Protein AF-A0A7W6E7N7-F1 (afdb_monomer_lite)

Structure (mmCIF, N/CA/C/O backbone):
data_AF-A0A7W6E7N7-F1
#
_entry.id   AF-A0A7W6E7N7-F1
#
loop_
_atom_site.group_PDB
_atom_site.id
_atom_site.type_symbol
_atom_site.label_atom_id
_atom_site.label_alt_id
_atom_site.label_comp_id
_atom_site.label_asym_id
_atom_site.label_entity_id
_atom_site.label_seq_id
_atom_site.pdbx_PDB_ins_code
_atom_site.Cartn_x
_atom_site.Cartn_y
_atom_site.Cartn_z
_atom_site.occupancy
_atom_site.B_iso_or_equiv
_atom_site.auth_seq_id
_atom_site.auth_comp_id
_atom_site.auth_asym_id
_atom_site.auth_atom_id
_atom_site.pdbx_PDB_model_num
ATOM 1 N N . MET A 1 1 ? -10.914 -37.280 -0.931 1.00 36.81 1 MET A N 1
ATOM 2 C CA . MET A 1 1 ? -9.567 -36.724 -0.670 1.00 36.81 1 MET A CA 1
ATOM 3 C C . MET A 1 1 ? -8.897 -36.398 -1.998 1.00 36.81 1 MET A C 1
ATOM 5 O O . MET A 1 1 ? -8.522 -37.315 -2.714 1.00 36.81 1 MET A O 1
ATOM 9 N N . ARG A 1 2 ? -8.810 -35.117 -2.382 1.00 35.00 2 ARG A N 1
ATOM 10 C CA . ARG A 1 2 ? -8.010 -34.692 -3.543 1.00 35.00 2 ARG A CA 1
ATOM 11 C C . ARG A 1 2 ? -6.615 -34.333 -3.039 1.00 35.00 2 ARG A C 1
ATOM 13 O O . ARG A 1 2 ? -6.479 -33.435 -2.217 1.00 35.00 2 ARG A O 1
ATOM 20 N N . HIS A 1 3 ? -5.604 -35.049 -3.520 1.00 36.25 3 HIS A N 1
ATOM 21 C CA . HIS A 1 3 ? -4.201 -34.694 -3.338 1.00 36.25 3 HIS A CA 1
ATOM 22 C C . HIS A 1 3 ? -3.963 -33.282 -3.898 1.00 36.25 3 HIS A C 1
ATOM 24 O O . HIS A 1 3 ? -3.997 -33.086 -5.114 1.00 36.25 3 HIS A O 1
ATOM 30 N N . ARG A 1 4 ? -3.713 -32.296 -3.025 1.00 43.72 4 ARG A N 1
ATOM 31 C CA . ARG A 1 4 ? -3.036 -31.055 -3.424 1.00 43.72 4 ARG A CA 1
ATOM 32 C C . ARG A 1 4 ? -1.622 -31.462 -3.833 1.00 43.72 4 ARG A C 1
ATOM 34 O O . ARG A 1 4 ? -0.825 -31.863 -2.990 1.00 43.72 4 ARG A O 1
ATOM 41 N N . ARG A 1 5 ? -1.338 -31.435 -5.136 1.00 41.53 5 ARG A N 1
ATOM 42 C CA . ARG A 1 5 ? 0.036 -31.529 -5.638 1.00 41.53 5 ARG A CA 1
ATOM 43 C C . ARG A 1 5 ? 0.797 -30.328 -5.077 1.00 41.53 5 ARG A C 1
ATOM 45 O O . ARG A 1 5 ? 0.304 -29.206 -5.169 1.00 41.53 5 ARG A O 1
ATOM 52 N N . SER A 1 6 ? 1.957 -30.570 -4.478 1.00 46.53 6 SER A N 1
ATOM 53 C CA . SER A 1 6 ? 2.909 -29.521 -4.125 1.00 46.53 6 SER A CA 1
ATOM 54 C C . SER A 1 6 ? 3.259 -28.746 -5.396 1.00 46.53 6 SER A C 1
ATOM 56 O O . SER A 1 6 ? 3.859 -29.305 -6.316 1.00 46.53 6 SER A O 1
ATOM 58 N N . SER A 1 7 ? 2.824 -27.488 -5.476 1.00 53.78 7 SER A N 1
ATOM 59 C CA . SER A 1 7 ? 3.279 -26.562 -6.514 1.00 53.78 7 SER A CA 1
ATOM 60 C C . SER A 1 7 ? 4.803 -26.449 -6.419 1.00 53.78 7 SER A C 1
ATOM 62 O O . SER A 1 7 ? 5.306 -26.367 -5.295 1.00 53.78 7 SER A O 1
ATOM 64 N N . PRO A 1 8 ? 5.550 -26.423 -7.539 1.00 52.19 8 PRO A N 1
ATOM 65 C CA . PRO A 1 8 ? 6.949 -26.018 -7.489 1.00 52.19 8 PRO A CA 1
ATOM 66 C C . PRO A 1 8 ? 7.037 -24.650 -6.801 1.00 52.19 8 PRO A C 1
ATOM 68 O O . PRO A 1 8 ? 6.138 -23.818 -6.974 1.00 52.19 8 PRO A O 1
ATOM 71 N N . LEU A 1 9 ? 8.081 -24.453 -5.987 1.00 55.06 9 LEU A N 1
ATOM 72 C CA . LEU A 1 9 ? 8.397 -23.157 -5.386 1.00 55.06 9 LEU A CA 1
ATOM 73 C C . LEU A 1 9 ? 8.378 -22.119 -6.512 1.00 55.06 9 LEU A C 1
ATOM 75 O O . LEU A 1 9 ? 9.152 -22.226 -7.466 1.00 55.06 9 LEU A O 1
ATOM 79 N N . ARG A 1 10 ? 7.428 -21.179 -6.457 1.00 63.62 10 ARG A N 1
ATOM 80 C CA . ARG A 1 10 ? 7.331 -20.116 -7.457 1.00 63.62 10 ARG A CA 1
ATOM 81 C C . ARG A 1 10 ? 8.613 -19.300 -7.364 1.00 63.62 10 ARG A C 1
ATOM 83 O O . ARG A 1 10 ? 8.919 -18.759 -6.306 1.00 63.62 10 ARG A O 1
ATOM 90 N N . ARG A 1 11 ? 9.371 -19.240 -8.459 1.00 69.94 11 ARG A N 1
ATOM 91 C CA . ARG A 1 11 ? 10.471 -18.285 -8.583 1.00 69.94 11 ARG A CA 1
ATOM 92 C C . ARG A 1 11 ? 9.853 -16.888 -8.542 1.00 69.94 11 ARG A C 1
ATOM 94 O O . ARG A 1 11 ? 8.891 -16.648 -9.271 1.00 69.94 11 ARG A O 1
ATOM 101 N N . LEU A 1 12 ? 10.362 -16.018 -7.673 1.00 83.50 12 LEU A N 1
ATOM 102 C CA . LEU A 1 12 ? 9.943 -14.618 -7.648 1.00 83.50 12 LEU A CA 1
ATOM 103 C C . LEU A 1 12 ? 10.254 -13.989 -9.010 1.00 83.50 12 LEU A C 1
ATOM 105 O O . LEU A 1 12 ? 11.259 -14.333 -9.637 1.00 83.50 12 LEU A O 1
ATOM 109 N N . ALA A 1 13 ? 9.363 -13.118 -9.483 1.00 82.50 13 ALA A N 1
ATOM 110 C CA . ALA A 1 13 ? 9.552 -12.433 -10.759 1.00 82.50 13 ALA A CA 1
ATOM 111 C C . ALA A 1 13 ? 10.747 -11.464 -10.709 1.00 82.50 13 ALA A C 1
ATOM 113 O O . ALA A 1 13 ? 11.404 -11.258 -11.726 1.00 82.50 13 ALA A O 1
ATOM 114 N N . ILE A 1 14 ? 11.017 -10.911 -9.524 1.00 85.50 14 ILE A N 1
ATOM 115 C CA . ILE A 1 14 ? 12.081 -9.952 -9.221 1.00 85.50 14 ILE A CA 1
ATOM 116 C C . ILE A 1 14 ? 12.656 -10.221 -7.822 1.00 85.50 14 ILE A C 1
ATOM 118 O O . ILE A 1 14 ? 12.049 -10.951 -7.032 1.00 85.50 14 ILE A O 1
ATOM 122 N N . ASP A 1 15 ? 13.803 -9.617 -7.517 1.00 90.00 15 ASP A N 1
ATOM 123 C CA . ASP A 1 15 ? 14.368 -9.607 -6.167 1.00 90.00 15 ASP A CA 1
ATOM 124 C C . ASP A 1 15 ? 13.534 -8.721 -5.227 1.00 90.00 15 ASP A C 1
ATOM 126 O O . ASP A 1 15 ? 12.932 -7.730 -5.641 1.00 90.00 15 ASP A O 1
ATOM 130 N N . ILE A 1 16 ? 13.468 -9.107 -3.950 1.00 90.50 16 ILE A N 1
ATOM 131 C CA . ILE A 1 16 ? 12.695 -8.407 -2.919 1.00 90.50 16 ILE A CA 1
ATOM 132 C C . ILE A 1 16 ? 13.592 -8.168 -1.713 1.00 90.50 16 ILE A C 1
ATOM 134 O O . ILE A 1 16 ? 14.170 -9.106 -1.159 1.00 90.50 16 ILE A O 1
ATOM 138 N N . HIS A 1 17 ? 13.649 -6.913 -1.278 1.00 91.12 17 HIS A N 1
ATOM 139 C CA . HIS A 1 17 ? 14.394 -6.485 -0.105 1.00 91.12 17 HIS A CA 1
ATOM 140 C C . HIS A 1 17 ? 13.423 -6.049 0.992 1.00 91.12 17 HIS A C 1
ATOM 142 O O . HIS A 1 17 ? 12.527 -5.244 0.752 1.00 91.12 17 HIS A O 1
ATOM 148 N N . TRP A 1 18 ? 13.612 -6.577 2.202 1.00 90.12 18 TRP A N 1
ATOM 149 C CA . TRP A 1 18 ? 12.883 -6.135 3.389 1.00 90.12 18 TRP A CA 1
ATOM 150 C C . TRP A 1 18 ? 13.727 -5.112 4.135 1.00 90.12 18 TRP A C 1
ATOM 152 O O . TRP A 1 18 ? 14.853 -5.410 4.536 1.00 90.12 18 TRP A O 1
ATOM 162 N N . LEU A 1 19 ? 13.181 -3.914 4.304 1.00 89.38 19 LEU A N 1
ATOM 163 C CA . LEU A 1 19 ? 13.820 -2.819 5.017 1.00 89.38 19 LEU A CA 1
ATOM 164 C C . LEU A 1 19 ? 13.009 -2.553 6.285 1.00 89.38 19 LEU A C 1
ATOM 166 O O . LEU A 1 19 ? 11.797 -2.373 6.218 1.00 89.38 19 LEU A O 1
ATOM 170 N N . PHE A 1 20 ? 13.687 -2.526 7.429 1.00 90.06 20 PHE A N 1
ATOM 171 C CA . PHE A 1 20 ? 13.095 -2.163 8.714 1.00 90.06 20 PHE A CA 1
ATOM 172 C C . PHE A 1 20 ? 13.788 -0.898 9.206 1.00 90.06 20 PHE A C 1
ATOM 174 O O . PHE A 1 20 ? 14.983 -0.914 9.509 1.00 90.06 20 PHE A O 1
ATOM 181 N N . THR A 1 21 ? 13.051 0.204 9.237 1.00 86.12 21 THR A N 1
ATOM 182 C CA . THR A 1 21 ? 13.526 1.483 9.764 1.00 86.12 21 THR A CA 1
ATOM 183 C C . THR A 1 21 ? 13.314 1.517 11.276 1.00 86.12 21 THR A C 1
ATOM 185 O O . THR A 1 21 ? 12.426 0.857 11.807 1.00 86.12 21 THR A O 1
ATOM 188 N N . ILE A 1 22 ? 14.163 2.256 11.991 1.00 88.31 22 ILE A N 1
ATOM 189 C CA . ILE A 1 22 ? 14.115 2.342 13.465 1.00 88.31 22 ILE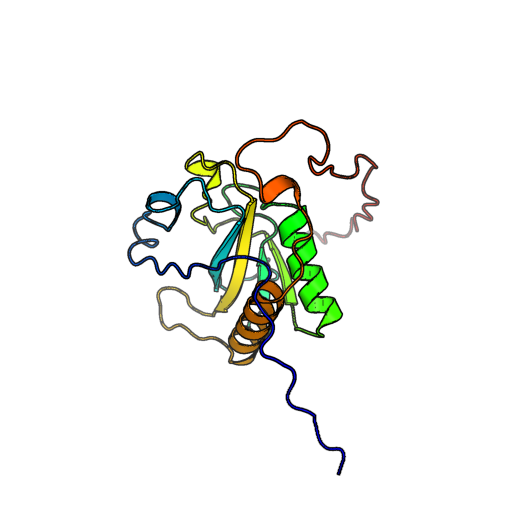 A CA 1
ATOM 190 C C . ILE A 1 22 ? 13.963 3.778 13.978 1.00 88.31 22 ILE A C 1
ATOM 192 O O . ILE A 1 22 ? 14.025 4.010 15.181 1.00 88.31 22 ILE A O 1
ATOM 196 N N . ALA A 1 23 ? 13.845 4.746 13.070 1.00 86.75 23 ALA A N 1
ATOM 197 C CA . ALA A 1 23 ? 13.921 6.171 13.376 1.00 86.75 23 ALA A CA 1
ATOM 198 C C . ALA A 1 23 ? 12.893 7.004 12.587 1.00 86.75 23 ALA A C 1
ATOM 200 O O . ALA A 1 23 ? 13.045 8.221 12.484 1.00 86.75 23 ALA A O 1
ATOM 201 N N . GLU A 1 24 ? 11.855 6.363 12.038 1.00 86.00 24 GLU A N 1
ATOM 202 C CA . GLU A 1 24 ? 10.795 7.043 11.278 1.00 86.00 24 GLU A CA 1
ATOM 203 C C . GLU A 1 24 ? 10.130 8.126 12.147 1.00 86.00 24 GLU A C 1
ATOM 205 O O . GLU A 1 24 ? 10.093 9.282 11.741 1.00 86.00 24 GLU A O 1
ATOM 210 N N . GLU A 1 25 ? 9.841 7.791 13.410 1.00 84.69 25 GLU A N 1
ATOM 211 C CA . GLU A 1 25 ? 9.260 8.665 14.446 1.00 84.69 25 GLU A CA 1
ATOM 212 C C . GLU A 1 25 ? 10.054 9.952 14.739 1.00 84.69 25 GLU A C 1
ATOM 214 O O . GLU A 1 25 ? 9.562 10.887 15.373 1.00 84.69 25 GLU A O 1
ATOM 219 N N . VAL A 1 26 ? 11.320 10.012 14.316 1.00 83.94 26 VAL A N 1
ATOM 220 C CA . VAL A 1 26 ? 12.182 11.201 14.437 1.00 83.94 26 VAL A CA 1
ATOM 221 C C . VAL A 1 26 ? 12.549 11.796 13.074 1.00 83.94 26 VAL A C 1
ATOM 223 O O . VAL A 1 26 ? 13.486 12.589 12.969 1.00 83.94 26 VAL A O 1
ATOM 226 N N . GLY A 1 27 ? 11.801 11.433 12.032 1.00 76.44 27 GLY A N 1
ATOM 227 C CA . GLY A 1 27 ? 11.918 11.943 10.670 1.00 76.44 27 GLY A CA 1
ATOM 228 C C . GLY A 1 27 ? 12.954 11.229 9.802 1.00 76.44 27 GLY A C 1
ATOM 229 O O . GLY A 1 27 ? 13.396 11.807 8.810 1.00 76.44 27 GLY A O 1
ATOM 230 N N . VAL A 1 28 ? 13.384 10.012 10.162 1.00 78.44 28 VAL A N 1
ATOM 231 C CA . VAL A 1 28 ? 14.377 9.238 9.397 1.00 78.44 28 VAL A CA 1
ATOM 232 C C . VAL A 1 28 ? 13.801 7.890 8.968 1.00 78.44 28 VAL A C 1
ATOM 234 O O . VAL A 1 28 ? 13.800 6.922 9.731 1.00 78.44 28 VAL A O 1
ATOM 237 N N . GLY A 1 29 ? 13.354 7.804 7.717 1.00 78.88 29 GLY A N 1
ATOM 238 C CA . GLY A 1 29 ? 12.813 6.574 7.147 1.00 78.88 29 GLY A CA 1
ATOM 239 C C . GLY A 1 29 ? 13.735 5.877 6.139 1.00 78.88 29 GLY A C 1
ATOM 240 O O . GLY A 1 29 ? 14.966 6.034 6.125 1.00 78.88 29 GLY A O 1
ATOM 241 N N . ALA A 1 30 ? 13.110 5.038 5.311 1.00 77.56 30 ALA A N 1
ATOM 242 C CA . ALA A 1 30 ? 13.774 4.137 4.377 1.00 77.56 30 ALA A CA 1
ATOM 243 C C . ALA A 1 30 ? 14.432 4.877 3.209 1.00 77.56 30 ALA A C 1
ATOM 245 O O . ALA A 1 30 ? 15.375 4.349 2.621 1.00 77.56 30 ALA A O 1
ATOM 246 N N . ALA A 1 31 ? 14.000 6.102 2.899 1.00 73.19 31 ALA A N 1
ATOM 247 C CA . ALA A 1 31 ? 14.490 6.846 1.749 1.00 73.19 31 ALA A CA 1
ATOM 248 C C . ALA A 1 31 ? 16.002 7.126 1.799 1.00 73.19 31 ALA A C 1
ATOM 250 O O . ALA A 1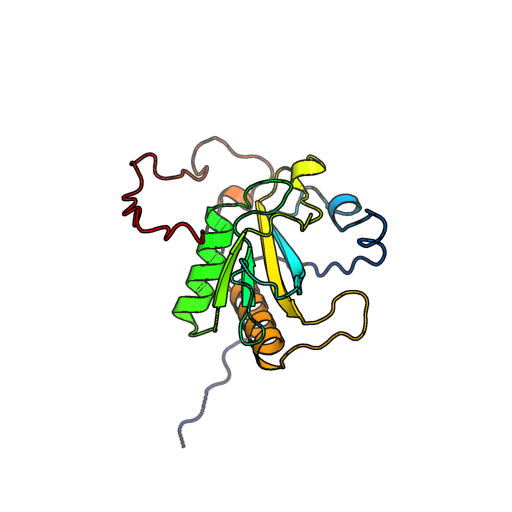 31 ? 16.655 7.271 0.765 1.00 73.19 31 ALA A O 1
ATOM 251 N N . SER A 1 32 ? 16.571 7.128 3.006 1.00 70.69 32 SER A N 1
ATOM 252 C CA . SER A 1 32 ? 18.000 7.317 3.265 1.00 70.69 32 SER A CA 1
ATOM 253 C C . SER A 1 32 ? 18.901 6.153 2.824 1.00 70.69 32 SER A C 1
ATOM 255 O O . SER A 1 32 ? 20.106 6.351 2.674 1.00 70.69 32 SER A O 1
ATOM 257 N N . ILE A 1 33 ? 18.348 4.952 2.616 1.00 73.56 33 ILE A N 1
ATOM 258 C CA . ILE A 1 33 ? 19.120 3.727 2.325 1.00 73.56 33 ILE A CA 1
ATOM 259 C C . ILE A 1 33 ? 18.782 3.086 0.976 1.00 73.56 33 ILE A C 1
ATOM 261 O O . ILE A 1 33 ? 19.308 2.021 0.654 1.00 73.56 33 ILE A O 1
ATOM 265 N N . LEU A 1 34 ? 17.909 3.714 0.190 1.00 79.19 34 LEU A N 1
ATOM 266 C CA . LEU A 1 34 ? 17.504 3.189 -1.107 1.00 79.19 34 LEU A CA 1
ATOM 267 C C . LEU A 1 34 ? 18.613 3.310 -2.145 1.00 79.19 34 LEU A C 1
ATOM 269 O O . LEU A 1 34 ? 19.320 4.317 -2.233 1.00 79.19 34 LEU A O 1
ATOM 273 N N . THR A 1 35 ? 18.720 2.270 -2.961 1.00 75.44 35 THR A N 1
ATOM 274 C CA . THR A 1 35 ? 19.654 2.177 -4.075 1.00 75.44 35 THR A CA 1
ATOM 275 C C . THR A 1 35 ? 18.923 2.375 -5.412 1.00 75.44 35 THR A C 1
ATOM 277 O O . THR A 1 35 ? 17.736 2.059 -5.514 1.00 75.44 35 THR A O 1
ATOM 280 N N . PRO A 1 36 ? 19.598 2.888 -6.462 1.00 74.50 36 PRO A N 1
ATOM 281 C CA . PRO A 1 36 ? 18.959 3.194 -7.752 1.00 74.50 36 PRO A CA 1
ATOM 282 C C . PRO A 1 36 ? 18.375 1.993 -8.513 1.00 74.50 36 PRO A C 1
ATOM 284 O O . PRO A 1 36 ? 17.708 2.175 -9.524 1.00 74.50 36 PRO A O 1
ATOM 287 N N . ASP A 1 37 ? 18.666 0.767 -8.085 1.00 81.62 37 ASP A N 1
ATOM 288 C CA . ASP A 1 37 ? 18.196 -0.486 -8.680 1.00 81.62 37 ASP A CA 1
ATOM 289 C C . ASP A 1 37 ? 16.838 -0.963 -8.128 1.00 81.62 37 ASP A C 1
ATOM 291 O O . ASP A 1 37 ? 16.328 -2.000 -8.555 1.00 81.62 37 ASP A O 1
ATOM 295 N N . VAL A 1 38 ? 16.215 -0.201 -7.222 1.00 87.38 38 VAL A N 1
ATOM 296 C CA . VAL A 1 38 ? 14.864 -0.474 -6.718 1.00 87.38 38 VAL A CA 1
ATOM 297 C C . VAL A 1 38 ? 13.817 0.176 -7.625 1.00 87.38 38 VAL A C 1
ATOM 299 O O . VAL A 1 38 ? 13.724 1.394 -7.724 1.00 87.38 38 VAL A O 1
ATOM 302 N N . SER A 1 39 ? 12.975 -0.641 -8.261 1.00 87.31 39 SER A N 1
ATOM 303 C CA . SER A 1 39 ? 11.908 -0.169 -9.161 1.00 87.31 39 SER A CA 1
ATOM 304 C C . SER A 1 39 ? 10.646 0.306 -8.438 1.00 87.31 39 SER A C 1
ATOM 306 O O . SER A 1 39 ? 9.906 1.160 -8.935 1.00 87.31 39 SER A O 1
ATOM 308 N N . SER A 1 40 ? 10.363 -0.272 -7.270 1.00 89.94 40 SER A N 1
ATOM 309 C CA . SER A 1 40 ? 9.189 0.072 -6.478 1.00 89.94 40 SER A CA 1
ATOM 310 C C . SER A 1 40 ? 9.410 -0.166 -4.992 1.00 89.94 40 SER A C 1
ATOM 312 O O . SER A 1 40 ? 10.079 -1.120 -4.596 1.00 89.94 40 SER A O 1
ATOM 314 N N . MET A 1 41 ? 8.779 0.672 -4.177 1.00 91.12 41 MET A N 1
ATOM 315 C CA . MET A 1 41 ? 8.752 0.560 -2.726 1.00 91.12 41 MET A CA 1
ATOM 316 C C . MET A 1 41 ? 7.307 0.560 -2.238 1.00 91.12 41 MET A C 1
ATOM 318 O O . MET A 1 41 ? 6.538 1.480 -2.515 1.00 91.12 41 MET A O 1
ATOM 322 N N . VAL A 1 42 ? 6.951 -0.476 -1.483 1.00 93.38 42 VAL A N 1
ATOM 323 C CA . VAL A 1 42 ? 5.690 -0.541 -0.745 1.00 93.38 42 VAL A CA 1
ATOM 324 C C . VAL A 1 42 ? 6.023 -0.323 0.725 1.00 93.38 42 VAL A C 1
ATOM 326 O O . VAL A 1 42 ? 6.539 -1.226 1.381 1.00 93.38 42 VAL A O 1
ATOM 329 N N . ALA A 1 43 ? 5.772 0.886 1.218 1.00 92.88 43 ALA A N 1
ATOM 330 C CA . ALA A 1 43 ? 5.860 1.200 2.634 1.00 92.88 43 ALA A CA 1
ATOM 331 C C . ALA A 1 43 ? 4.715 0.508 3.385 1.00 92.88 43 ALA A C 1
ATOM 333 O O . ALA A 1 43 ? 3.591 0.408 2.881 1.00 92.88 43 ALA A O 1
ATOM 334 N N . VAL A 1 44 ? 5.021 0.018 4.582 1.00 94.19 44 VAL A N 1
ATOM 335 C CA . VAL A 1 44 ? 4.076 -0.662 5.465 1.00 94.19 44 VAL A CA 1
ATOM 336 C C . VAL A 1 44 ? 4.109 0.049 6.802 1.00 94.19 44 VAL A C 1
ATOM 338 O O . VAL A 1 44 ? 5.173 0.119 7.411 1.00 94.19 44 VAL A O 1
ATOM 341 N N . ASP A 1 45 ? 2.960 0.540 7.248 1.00 92.88 45 ASP A N 1
ATOM 342 C CA . ASP A 1 45 ? 2.862 1.283 8.503 1.00 92.88 45 ASP A CA 1
ATOM 343 C C . ASP A 1 45 ? 1.524 1.035 9.213 1.00 92.88 45 ASP A C 1
ATOM 345 O O . ASP A 1 45 ? 0.643 0.328 8.710 1.00 92.88 45 ASP A O 1
ATOM 349 N N . ASN A 1 46 ? 1.357 1.603 10.398 1.00 92.44 46 ASN A N 1
ATOM 350 C CA . ASN A 1 46 ? 0.074 1.670 11.060 1.00 92.44 46 ASN A CA 1
ATOM 351 C C . ASN A 1 46 ? -0.837 2.705 10.370 1.00 92.44 46 ASN A C 1
ATOM 353 O O . ASN A 1 46 ? -0.398 3.682 9.768 1.00 92.44 46 ASN A O 1
ATOM 357 N N . GLY A 1 47 ? -2.140 2.448 10.396 1.00 90.81 47 GLY A N 1
ATOM 358 C CA . GLY A 1 47 ? -3.163 3.354 9.890 1.00 90.81 47 GLY A CA 1
ATOM 359 C C . GLY A 1 47 ? -4.131 3.644 11.012 1.00 90.81 47 GLY A C 1
ATOM 360 O O . GLY A 1 47 ? -5.105 2.908 11.176 1.00 90.81 47 GLY A O 1
ATOM 361 N N . THR A 1 48 ? -3.844 4.671 11.810 1.00 88.88 48 THR A N 1
ATOM 362 C CA . THR A 1 48 ? -4.693 5.016 12.957 1.00 88.88 48 THR A CA 1
ATOM 363 C C . THR A 1 48 ? -6.140 5.199 12.504 1.00 88.88 48 THR A C 1
ATOM 365 O O . THR A 1 48 ? -6.407 5.910 11.542 1.00 88.88 48 THR A O 1
ATOM 368 N N . SER A 1 49 ? -7.079 4.522 13.163 1.00 86.06 49 SER A N 1
ATOM 369 C CA . SER A 1 49 ? -8.505 4.635 12.855 1.00 86.06 49 SER A CA 1
ATOM 370 C C . SER A 1 49 ? -9.080 5.877 13.528 1.00 86.06 49 SER A C 1
ATOM 372 O O . SER A 1 49 ? -9.022 6.012 14.749 1.00 86.06 49 SER A O 1
ATOM 374 N N . ALA A 1 50 ? -9.635 6.796 12.738 1.00 84.06 50 ALA A N 1
ATOM 375 C CA . ALA A 1 50 ? -10.185 8.054 13.234 1.00 84.06 50 ALA A CA 1
ATOM 376 C C . ALA A 1 50 ? -11.453 8.469 12.464 1.00 84.06 50 ALA A C 1
ATOM 378 O O . ALA A 1 50 ? -11.618 8.109 11.295 1.00 84.06 50 ALA A O 1
ATOM 379 N N . PRO A 1 51 ? -12.365 9.251 13.074 1.00 85.56 51 PRO A N 1
ATOM 380 C CA . PRO A 1 51 ? -13.516 9.797 12.362 1.00 85.56 51 PRO A CA 1
ATOM 381 C C . PRO A 1 51 ? -13.103 10.575 11.105 1.00 85.56 51 PRO A C 1
ATOM 383 O O . PRO A 1 51 ? -12.212 11.419 11.153 1.00 85.56 51 PRO A O 1
ATOM 386 N N . GLY A 1 52 ? -13.775 10.311 9.982 1.00 85.38 52 GLY A N 1
ATOM 387 C CA . GLY A 1 52 ? -13.469 10.947 8.694 1.00 85.38 52 GLY A CA 1
ATOM 388 C C . GLY A 1 52 ? -12.360 10.263 7.885 1.00 85.38 52 GLY A C 1
ATOM 389 O O . GLY A 1 52 ? -12.078 10.711 6.774 1.00 85.38 52 GLY A O 1
ATOM 390 N N . GLN A 1 53 ? -11.779 9.182 8.408 1.00 87.19 53 GLN A N 1
ATOM 391 C CA . GLN 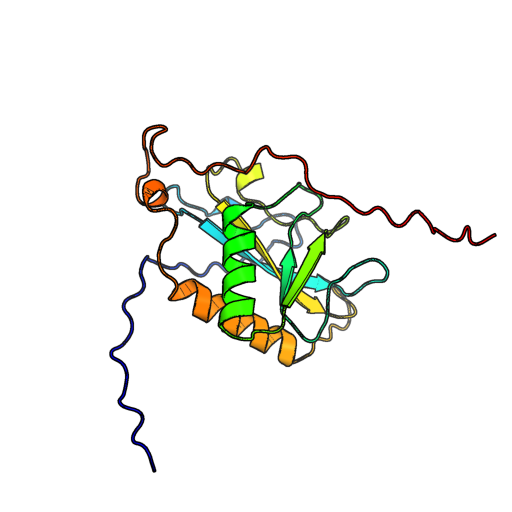A 1 53 ? -10.911 8.261 7.678 1.00 87.19 53 GLN A CA 1
ATOM 392 C C . GLN A 1 53 ? -11.670 6.976 7.342 1.00 87.19 53 GLN A C 1
ATOM 394 O O . GLN A 1 53 ? -12.644 6.609 8.001 1.00 87.19 53 GLN A O 1
ATOM 399 N N . ASN A 1 54 ? -11.240 6.314 6.275 1.00 89.62 54 ASN A N 1
ATOM 400 C CA . ASN A 1 54 ? -11.767 5.025 5.844 1.00 89.62 54 ASN A CA 1
ATOM 401 C C . ASN A 1 54 ? -10.887 3.852 6.307 1.00 89.62 54 ASN A C 1
ATOM 403 O O . ASN A 1 54 ? -11.213 2.704 6.012 1.00 89.62 54 ASN A O 1
ATOM 407 N N . SER A 1 55 ? -9.771 4.117 6.994 1.00 86.44 55 SER A N 1
ATOM 408 C CA . SER A 1 55 ? -8.943 3.106 7.648 1.00 86.44 55 SER A CA 1
ATOM 409 C C . SER A 1 55 ? -9.792 2.194 8.546 1.00 86.44 55 SER A C 1
ATOM 411 O O . SER A 1 55 ? -10.733 2.626 9.212 1.00 86.44 55 SER A O 1
ATOM 413 N N . ALA A 1 56 ? -9.501 0.892 8.511 1.00 87.44 56 ALA A N 1
ATOM 414 C CA . ALA A 1 56 ? -10.285 -0.111 9.220 1.00 87.44 56 ALA A CA 1
ATOM 415 C C . ALA A 1 56 ? -9.390 -1.170 9.860 1.00 87.44 56 ALA A C 1
ATOM 417 O O . ALA A 1 56 ? -8.398 -1.612 9.280 1.00 87.44 56 ALA A O 1
ATOM 418 N N . GLU A 1 57 ? -9.792 -1.647 11.035 1.00 91.25 57 GLU A N 1
ATOM 419 C CA . GLU A 1 57 ? -9.041 -2.657 11.787 1.00 91.25 57 GLU A CA 1
ATOM 420 C C . GLU A 1 57 ? -9.153 -4.066 11.189 1.00 91.25 57 GLU A C 1
ATOM 422 O O . GLU A 1 57 ? -8.391 -4.946 11.556 1.00 91.25 57 GLU A O 1
ATOM 427 N N . PHE A 1 58 ? -10.077 -4.322 10.259 1.00 94.06 58 PHE A N 1
ATOM 428 C CA . PHE A 1 58 ? -10.387 -5.685 9.802 1.00 94.06 58 PHE A CA 1
ATOM 429 C C . PHE A 1 58 ? -9.790 -6.066 8.444 1.00 94.06 58 PHE A C 1
ATOM 431 O O . PHE A 1 58 ? -9.992 -7.198 8.000 1.00 94.06 58 PHE A O 1
ATOM 438 N N . GLY A 1 59 ? -9.111 -5.139 7.773 1.00 95.06 59 GLY A N 1
ATOM 439 C CA . GLY A 1 59 ? -8.546 -5.314 6.437 1.00 95.06 59 GLY A CA 1
ATOM 440 C C . GLY A 1 59 ? -7.382 -4.360 6.202 1.00 95.06 59 GLY A C 1
ATOM 441 O O . GLY A 1 59 ? -7.145 -3.457 7.002 1.00 95.06 59 GLY A O 1
ATOM 442 N N . VAL A 1 60 ? -6.653 -4.553 5.107 1.00 97.50 60 VAL A N 1
ATOM 443 C CA . VAL A 1 60 ? -5.530 -3.674 4.752 1.00 97.50 60 VAL A CA 1
ATOM 444 C C . VAL A 1 60 ? -6.032 -2.378 4.113 1.00 97.50 60 VAL A C 1
ATOM 446 O O . VAL A 1 60 ? -6.878 -2.393 3.216 1.00 97.50 60 VAL A O 1
ATOM 449 N N . THR A 1 61 ? -5.503 -1.240 4.543 1.00 97.31 61 THR A N 1
ATOM 450 C CA . THR A 1 61 ? -5.777 0.051 3.908 1.00 97.31 61 THR A CA 1
ATOM 451 C C . THR A 1 61 ? -4.727 0.302 2.839 1.00 97.31 61 THR A C 1
ATOM 453 O O . THR A 1 61 ? -3.535 0.265 3.119 1.00 97.31 61 THR A O 1
ATOM 456 N N . ILE A 1 62 ? -5.155 0.575 1.611 1.00 97.38 62 ILE A N 1
ATOM 457 C CA . ILE A 1 62 ? -4.278 1.067 0.548 1.00 97.38 62 ILE A CA 1
ATOM 458 C C . ILE A 1 62 ? -4.381 2.587 0.542 1.00 97.38 62 ILE A C 1
ATOM 460 O O . ILE A 1 62 ? -5.423 3.141 0.174 1.00 97.38 62 ILE A O 1
ATOM 464 N N . THR A 1 63 ? -3.308 3.263 0.929 1.00 94.88 63 THR A N 1
ATOM 465 C CA . THR A 1 63 ? -3.279 4.721 0.934 1.00 94.88 63 THR A CA 1
ATOM 466 C C . THR A 1 63 ? -3.124 5.227 -0.491 1.00 94.88 63 THR A C 1
ATOM 468 O O . THR A 1 63 ? -2.173 4.874 -1.188 1.00 94.88 63 THR A O 1
ATOM 471 N N . VAL A 1 64 ? -4.067 6.053 -0.944 1.00 94.19 64 VAL A N 1
ATOM 472 C CA . VAL A 1 64 ? -3.994 6.660 -2.283 1.00 94.19 64 VAL A CA 1
ATOM 473 C C . VAL A 1 64 ? -3.298 8.018 -2.267 1.00 94.19 64 VAL A C 1
ATOM 475 O O . VAL A 1 64 ? -2.719 8.409 -3.276 1.00 94.19 64 VAL A O 1
ATOM 478 N N . ALA A 1 65 ? -3.320 8.713 -1.130 1.00 91.69 65 ALA A N 1
ATOM 479 C CA . ALA A 1 65 ? -2.571 9.942 -0.899 1.00 91.69 65 ALA A CA 1
ATOM 480 C C . ALA A 1 65 ? -2.352 10.173 0.600 1.00 91.69 65 ALA A C 1
ATOM 482 O O . ALA A 1 65 ? -3.172 9.747 1.418 1.00 91.69 65 ALA A O 1
ATOM 483 N N . ASP A 1 66 ? -1.281 10.878 0.938 1.00 89.81 66 ASP A N 1
ATOM 484 C CA . ASP A 1 66 ? -1.013 11.378 2.283 1.00 89.81 66 ASP A CA 1
ATOM 485 C C . ASP A 1 66 ? -0.714 12.894 2.261 1.00 89.81 66 ASP A C 1
ATOM 487 O O . ASP A 1 66 ? -1.029 13.576 1.278 1.00 89.81 66 ASP A O 1
ATOM 491 N N . GLN A 1 67 ? -0.130 13.446 3.330 1.00 86.19 67 GLN A N 1
ATOM 492 C CA . GLN A 1 67 ? 0.242 14.863 3.394 1.00 86.19 67 GLN A CA 1
ATOM 493 C C . GLN A 1 67 ? 1.271 15.289 2.322 1.00 86.19 67 GLN A C 1
ATOM 495 O O . GLN A 1 67 ? 1.287 16.459 1.933 1.00 86.19 67 GLN A O 1
ATOM 500 N N . THR A 1 68 ? 2.110 14.372 1.831 1.00 82.75 68 THR A N 1
ATOM 501 C CA . THR A 1 68 ? 3.125 14.638 0.790 1.00 82.75 68 THR A CA 1
ATOM 502 C C . THR A 1 68 ? 2.522 14.667 -0.612 1.00 82.75 68 THR A C 1
ATOM 504 O O . THR A 1 68 ? 3.028 15.352 -1.504 1.00 82.75 68 THR A O 1
ATOM 507 N N . GLY A 1 69 ? 1.401 13.971 -0.808 1.00 87.44 69 GLY A N 1
ATOM 508 C CA . GLY A 1 69 ? 0.686 13.927 -2.072 1.00 87.44 69 GLY A CA 1
ATOM 509 C C . GLY A 1 69 ? 0.197 12.526 -2.440 1.00 87.44 69 GLY A C 1
ATOM 510 O O . GLY A 1 69 ? 0.088 11.644 -1.587 1.00 87.44 69 GLY A O 1
ATOM 511 N N . PRO A 1 70 ? -0.177 12.319 -3.713 1.00 90.81 70 PRO A N 1
ATOM 512 C CA . PRO A 1 70 ? -0.655 11.030 -4.191 1.00 90.81 70 PRO A CA 1
ATOM 513 C C . PRO A 1 70 ? 0.485 10.017 -4.356 1.00 90.81 70 PRO A C 1
ATOM 515 O O . PRO A 1 70 ? 1.562 10.349 -4.848 1.00 90.81 70 PRO A O 1
ATOM 518 N N . PHE A 1 71 ? 0.201 8.756 -4.030 1.00 92.62 71 PHE A N 1
ATOM 519 C CA . PHE A 1 71 ? 1.072 7.623 -4.359 1.00 92.62 71 PHE A CA 1
ATOM 520 C C . PHE A 1 71 ? 0.950 7.226 -5.840 1.00 92.62 71 PHE A C 1
ATOM 522 O O . PHE A 1 71 ? 0.057 7.692 -6.554 1.00 92.62 71 PHE A O 1
ATOM 529 N N . ASP A 1 72 ? 1.829 6.335 -6.318 1.00 92.94 72 ASP A N 1
ATOM 530 C CA . ASP A 1 72 ? 1.819 5.895 -7.717 1.00 92.94 72 ASP A CA 1
ATOM 531 C C . ASP A 1 72 ? 0.482 5.219 -8.087 1.00 92.94 72 ASP A C 1
ATOM 533 O O . ASP A 1 72 ? 0.055 4.217 -7.499 1.00 92.94 72 ASP A O 1
ATOM 537 N N . ASP A 1 73 ? -0.197 5.775 -9.095 1.00 92.81 73 ASP A N 1
ATOM 538 C CA . ASP A 1 73 ? -1.519 5.322 -9.548 1.00 92.81 73 ASP A CA 1
ATOM 539 C C . ASP A 1 73 ? -1.505 3.860 -10.021 1.00 92.81 73 ASP A C 1
ATOM 541 O O . ASP A 1 73 ? -2.436 3.097 -9.750 1.00 92.81 73 ASP A O 1
ATOM 545 N N . HIS A 1 74 ? -0.446 3.439 -10.715 1.00 94.56 74 HIS A N 1
ATOM 546 C CA . HIS A 1 74 ? -0.362 2.097 -11.285 1.00 94.56 74 HIS A CA 1
ATOM 547 C C . HIS A 1 74 ? -0.120 1.048 -10.196 1.00 94.56 74 HIS A C 1
ATOM 549 O O . HIS A 1 74 ? -0.790 0.010 -10.180 1.00 94.56 74 HIS A O 1
ATOM 555 N N . LEU A 1 75 ? 0.776 1.337 -9.254 1.00 94.94 75 LEU A N 1
ATOM 556 C CA . LEU A 1 75 ? 1.113 0.473 -8.133 1.00 94.94 75 LEU A CA 1
ATOM 557 C C . LEU A 1 75 ? -0.064 0.339 -7.162 1.00 94.94 75 LEU A C 1
ATOM 559 O O . LEU A 1 75 ? -0.465 -0.779 -6.836 1.00 94.94 75 LEU A O 1
ATOM 563 N N . THR A 1 76 ? -0.703 1.445 -6.772 1.00 96.06 76 THR A N 1
ATOM 564 C CA . THR A 1 76 ? -1.892 1.405 -5.900 1.00 96.06 76 THR A CA 1
ATOM 565 C C . THR A 1 76 ? -3.064 0.659 -6.553 1.00 96.06 76 THR A C 1
ATOM 567 O O . THR A 1 76 ? -3.763 -0.116 -5.890 1.00 96.06 76 THR A O 1
ATOM 570 N N . LYS A 1 77 ? -3.271 0.804 -7.872 1.00 96.12 77 LYS A N 1
ATOM 571 C CA . LYS A 1 77 ? -4.261 0.009 -8.625 1.00 96.12 77 LYS A CA 1
ATOM 572 C C . LYS A 1 77 ? -3.904 -1.471 -8.691 1.00 96.12 77 LYS A C 1
ATOM 574 O O . LYS A 1 77 ? -4.820 -2.292 -8.587 1.00 96.12 77 LYS A O 1
ATOM 579 N N . LYS A 1 78 ? -2.622 -1.813 -8.854 1.00 96.62 78 LYS A N 1
ATOM 580 C CA . LYS A 1 78 ? -2.141 -3.200 -8.833 1.00 96.62 78 LYS A CA 1
ATOM 581 C C . LYS A 1 78 ? -2.419 -3.853 -7.482 1.00 96.62 78 LYS A C 1
ATOM 583 O O . LYS A 1 78 ? -3.047 -4.907 -7.459 1.00 96.62 78 LYS A O 1
ATOM 588 N N . LEU A 1 79 ? -2.058 -3.202 -6.376 1.00 98.06 79 LEU A N 1
ATOM 589 C CA . LEU A 1 79 ? -2.338 -3.698 -5.022 1.00 98.06 79 LEU A CA 1
ATOM 590 C C . LEU A 1 79 ? -3.842 -3.901 -4.796 1.00 98.06 79 LEU A C 1
ATOM 592 O O . LEU A 1 79 ? -4.272 -4.970 -4.376 1.00 98.06 79 LEU A O 1
ATOM 596 N N . ALA A 1 80 ? -4.668 -2.924 -5.184 1.00 98.25 80 ALA A N 1
ATOM 597 C CA . ALA A 1 80 ? -6.119 -3.045 -5.056 1.00 98.25 80 ALA A CA 1
ATOM 598 C C . ALA A 1 80 ? -6.702 -4.168 -5.929 1.00 98.25 80 ALA A C 1
ATOM 600 O O . ALA A 1 80 ? -7.707 -4.773 -5.563 1.00 98.25 80 ALA A O 1
ATOM 601 N N . ARG A 1 81 ? -6.123 -4.424 -7.110 1.00 98.25 81 ARG A N 1
ATOM 602 C CA . ARG A 1 81 ? -6.523 -5.543 -7.972 1.00 98.25 81 ARG A CA 1
ATOM 603 C C . ARG A 1 81 ? -6.160 -6.879 -7.340 1.00 98.25 81 ARG A C 1
ATOM 605 O O . ARG A 1 81 ? -7.036 -7.726 -7.272 1.00 98.25 81 ARG A O 1
ATOM 612 N N . ILE A 1 82 ? -4.946 -7.019 -6.810 1.00 98.31 82 ILE A N 1
ATOM 613 C CA . ILE A 1 82 ? -4.527 -8.217 -6.071 1.00 98.31 82 ILE A CA 1
ATOM 614 C C . ILE A 1 82 ? -5.509 -8.510 -4.935 1.00 98.31 82 ILE A C 1
ATOM 616 O O . ILE A 1 82 ? -5.980 -9.637 -4.827 1.00 98.31 82 ILE A O 1
ATOM 620 N N . CYS A 1 83 ? -5.897 -7.497 -4.152 1.00 98.44 83 CYS A N 1
ATOM 621 C CA . CYS A 1 83 ? -6.870 -7.716 -3.087 1.00 98.44 83 CYS A CA 1
ATOM 622 C C . CYS A 1 83 ? -8.222 -8.227 -3.603 1.00 98.44 83 CYS A C 1
ATOM 624 O O . CYS A 1 83 ? -8.811 -9.110 -2.994 1.00 98.44 83 CYS A O 1
ATOM 626 N N . ARG A 1 84 ? -8.718 -7.699 -4.731 1.00 98.31 84 ARG A N 1
ATOM 627 C CA . ARG A 1 84 ? -9.975 -8.181 -5.331 1.00 98.31 84 ARG A CA 1
ATOM 628 C C . ARG A 1 84 ? -9.858 -9.603 -5.866 1.00 98.31 84 ARG A C 1
ATOM 630 O O . ARG A 1 84 ? -10.775 -10.390 -5.667 1.00 98.31 84 ARG A O 1
ATOM 637 N N . ASP A 1 85 ? -8.768 -9.902 -6.562 1.00 98.06 85 ASP A N 1
ATOM 638 C CA . ASP A 1 85 ? -8.581 -11.178 -7.252 1.00 98.06 85 ASP A CA 1
ATOM 639 C C . ASP A 1 85 ? -8.357 -12.332 -6.256 1.00 98.06 85 ASP A C 1
ATOM 641 O O . ASP A 1 85 ? -8.782 -13.457 -6.513 1.00 98.06 85 ASP A O 1
ATOM 645 N N . GLU A 1 86 ? -7.743 -12.041 -5.105 1.00 97.56 86 GLU A N 1
ATOM 646 C CA . GLU A 1 86 ? -7.437 -13.009 -4.041 1.00 97.56 86 GLU A CA 1
ATOM 647 C C . GLU A 1 86 ? -8.436 -12.967 -2.861 1.00 97.56 86 GLU A C 1
ATOM 649 O O . GLU A 1 86 ? -8.218 -13.639 -1.856 1.00 97.56 86 GLU A O 1
ATOM 654 N N . ASP A 1 87 ? -9.530 -12.198 -2.968 1.00 97.81 87 ASP A N 1
ATOM 655 C CA . ASP A 1 87 ? -10.550 -12.018 -1.911 1.00 97.81 87 ASP A CA 1
ATOM 656 C C . ASP A 1 87 ? -9.974 -11.534 -0.559 1.00 97.81 87 ASP A C 1
ATOM 658 O O . ASP A 1 87 ? -10.398 -11.933 0.526 1.00 97.81 87 ASP A O 1
ATOM 662 N N . ILE A 1 88 ? -8.978 -10.646 -0.620 1.00 98.31 88 ILE A N 1
ATOM 663 C CA . ILE A 1 88 ? -8.351 -10.023 0.550 1.00 98.31 88 ILE A CA 1
ATOM 664 C C . ILE A 1 88 ? -9.162 -8.788 0.932 1.00 98.31 88 ILE A C 1
ATOM 666 O O . ILE A 1 88 ? -9.382 -7.890 0.112 1.00 98.31 88 ILE A O 1
ATOM 670 N N . ARG A 1 89 ? -9.576 -8.698 2.201 1.00 98.00 89 ARG A N 1
ATOM 671 C CA . ARG A 1 89 ? -10.312 -7.529 2.691 1.00 98.00 89 ARG A CA 1
ATOM 672 C C . ARG A 1 89 ? -9.420 -6.293 2.642 1.00 98.00 89 ARG A C 1
ATOM 674 O O . ARG A 1 89 ? -8.358 -6.254 3.263 1.00 98.00 89 ARG A O 1
ATOM 681 N N . TYR A 1 90 ? -9.884 -5.273 1.929 1.00 98.06 90 TYR A N 1
ATOM 682 C CA . TYR A 1 90 ? -9.167 -4.017 1.800 1.00 98.06 90 TYR A CA 1
ATOM 683 C C . TYR A 1 90 ? -10.107 -2.826 1.673 1.00 98.06 90 TYR A C 1
ATOM 685 O O . TYR A 1 90 ? -11.268 -2.949 1.273 1.00 98.06 90 TYR A O 1
ATOM 693 N N . GLN A 1 91 ? -9.539 -1.660 1.934 1.00 96.38 91 GLN A N 1
ATOM 694 C CA . GLN A 1 91 ? -10.159 -0.360 1.753 1.00 96.38 91 GLN A CA 1
ATOM 695 C C . GLN A 1 91 ? -9.128 0.614 1.175 1.00 96.38 91 GLN A C 1
ATOM 697 O O . GLN A 1 91 ? -7.935 0.312 1.111 1.00 96.38 91 GLN A O 1
ATOM 702 N N . LYS A 1 92 ? -9.585 1.776 0.711 1.00 95.75 92 LYS A N 1
ATOM 703 C CA . LYS A 1 92 ? -8.714 2.862 0.246 1.00 95.75 92 LYS A CA 1
ATOM 704 C C . LYS A 1 92 ? -8.932 4.093 1.094 1.00 95.75 92 LYS A C 1
ATOM 706 O O . LYS A 1 92 ? -10.080 4.366 1.438 1.00 95.75 92 LYS A O 1
ATOM 711 N N . ASP A 1 93 ? -7.869 4.839 1.360 1.00 94.19 93 ASP A N 1
ATOM 712 C CA . ASP A 1 93 ? -7.967 6.047 2.174 1.00 94.19 93 ASP A CA 1
ATOM 713 C C . ASP A 1 93 ? -6.986 7.149 1.756 1.00 94.19 93 ASP A C 1
ATOM 715 O O . ASP A 1 93 ? -6.008 6.896 1.044 1.00 94.19 93 ASP A O 1
ATOM 719 N N . VAL A 1 94 ? -7.277 8.370 2.205 1.00 91.94 94 VAL A N 1
ATOM 720 C CA . VAL A 1 94 ? -6.418 9.552 2.111 1.00 91.94 94 VAL A CA 1
ATOM 721 C C . VAL A 1 94 ? -6.054 9.996 3.526 1.00 91.94 94 VAL A C 1
ATOM 723 O O . VAL A 1 94 ? -6.883 10.576 4.231 1.00 91.94 94 VAL A O 1
ATOM 726 N N . PHE A 1 95 ? -4.806 9.778 3.933 1.00 87.00 95 PHE A N 1
ATOM 727 C CA . PHE A 1 95 ? -4.344 10.182 5.260 1.00 87.00 95 PHE A CA 1
ATOM 728 C C . PHE A 1 95 ? -3.868 11.637 5.251 1.00 87.00 95 PHE A C 1
ATOM 730 O O . PHE A 1 95 ? -2.733 11.939 4.907 1.00 87.00 95 PHE A O 1
ATOM 737 N N . ARG A 1 96 ? -4.744 12.563 5.644 1.00 76.31 96 ARG A N 1
ATOM 738 C CA . ARG A 1 96 ? -4.475 14.015 5.568 1.00 76.31 96 ARG A CA 1
ATOM 739 C C . ARG A 1 96 ? -3.361 14.497 6.501 1.00 76.31 96 ARG A C 1
ATOM 741 O O . ARG A 1 96 ? -2.662 15.447 6.161 1.00 76.31 96 ARG A O 1
ATOM 748 N N . ASP A 1 97 ? -3.216 13.837 7.647 1.00 73.38 97 ASP A N 1
ATOM 749 C CA . ASP A 1 97 ? -2.307 14.241 8.726 1.00 73.38 97 ASP A CA 1
ATOM 750 C C . ASP A 1 97 ? -1.158 13.243 8.944 1.00 73.38 97 ASP A C 1
ATOM 752 O O . ASP A 1 97 ? -0.338 13.433 9.837 1.00 73.38 97 ASP A O 1
ATOM 756 N N . CYS A 1 98 ? -1.088 12.184 8.131 1.00 68.62 98 CYS A N 1
ATOM 757 C CA . CYS A 1 98 ? 0.042 11.261 8.114 1.00 68.62 98 CYS A CA 1
ATOM 758 C C . CYS A 1 98 ? 1.027 11.705 7.035 1.00 68.62 98 CYS A C 1
ATOM 760 O O . CYS A 1 98 ? 0.625 12.127 5.945 1.00 68.62 98 CYS A O 1
ATOM 762 N N . ARG A 1 99 ? 2.314 11.577 7.334 1.00 69.19 99 ARG A N 1
ATOM 763 C CA . ARG A 1 99 ? 3.389 11.758 6.373 1.00 69.19 99 ARG A CA 1
ATOM 764 C C . ARG A 1 99 ? 4.176 10.464 6.319 1.00 69.19 99 ARG A C 1
ATOM 766 O O . ARG A 1 99 ? 4.805 10.109 7.303 1.00 69.19 99 ARG A O 1
ATOM 773 N N . SER A 1 100 ? 4.163 9.792 5.178 1.00 69.06 100 SER A N 1
ATOM 774 C CA . SER A 1 100 ? 5.088 8.691 4.941 1.00 69.06 100 SER A CA 1
ATOM 775 C C . SER A 1 100 ? 6.413 9.209 4.393 1.00 69.06 100 SER A C 1
ATOM 777 O O . SER A 1 100 ? 6.462 10.235 3.707 1.00 69.06 100 SER A O 1
ATOM 779 N N . ASP A 1 101 ? 7.499 8.485 4.668 1.00 65.00 101 ASP A N 1
ATOM 780 C CA . ASP A 1 101 ? 8.784 8.725 4.014 1.00 65.00 101 ASP A CA 1
ATOM 781 C C . ASP A 1 101 ? 8.695 8.303 2.540 1.00 65.00 101 ASP A C 1
ATOM 783 O O . ASP A 1 101 ? 9.024 7.176 2.146 1.00 65.00 101 ASP A O 1
ATOM 787 N N . SER A 1 102 ? 8.151 9.197 1.715 1.00 62.09 102 SER A N 1
ATOM 788 C CA . SER A 1 102 ? 8.042 8.957 0.291 1.00 62.09 102 SER A CA 1
ATOM 789 C C . SER A 1 102 ? 9.421 9.161 -0.333 1.00 62.09 102 SER A C 1
ATOM 791 O O . SER A 1 102 ? 10.000 10.245 -0.346 1.00 62.09 102 SER A O 1
ATOM 793 N N . ALA A 1 103 ? 9.975 8.094 -0.897 1.00 62.88 103 ALA A N 1
ATOM 794 C CA . ALA A 1 103 ? 11.269 8.168 -1.564 1.00 62.88 103 ALA A CA 1
ATOM 795 C C . ALA A 1 103 ? 11.314 9.172 -2.731 1.00 62.88 103 ALA A C 1
ATOM 797 O O . ALA A 1 103 ? 12.391 9.626 -3.111 1.00 62.88 103 ALA A O 1
ATOM 798 N N . VAL A 1 104 ? 10.143 9.542 -3.259 1.00 62.62 104 VAL A N 1
ATOM 799 C CA . VAL A 1 104 ? 9.976 10.612 -4.245 1.00 62.62 104 VAL A CA 1
ATOM 800 C C . VAL A 1 104 ? 10.423 11.961 -3.671 1.00 62.62 104 VAL A C 1
ATOM 802 O O . VAL A 1 104 ? 11.158 12.680 -4.344 1.00 62.62 104 VAL A O 1
ATOM 805 N N . GLU A 1 105 ? 10.063 12.298 -2.425 1.00 64.94 105 GLU A N 1
ATOM 806 C CA . GLU A 1 105 ? 10.549 13.522 -1.762 1.00 64.94 105 GLU A CA 1
ATOM 807 C C . GLU A 1 105 ? 12.073 13.514 -1.578 1.00 64.94 105 GLU A C 1
ATOM 809 O O . GLU A 1 105 ? 12.716 14.561 -1.660 1.00 64.94 105 GLU A O 1
ATOM 814 N N . ALA A 1 106 ? 12.669 12.333 -1.396 1.00 64.00 106 ALA A N 1
ATOM 815 C CA . ALA A 1 106 ? 14.118 12.154 -1.320 1.00 64.00 106 ALA A CA 1
ATOM 816 C C . ALA A 1 106 ? 14.823 12.143 -2.694 1.00 64.00 106 ALA A C 1
ATOM 818 O O . ALA A 1 106 ? 16.043 11.988 -2.756 1.00 64.00 106 ALA A O 1
ATOM 819 N N . GLY A 1 107 ? 14.083 12.335 -3.793 1.00 66.81 107 GLY A N 1
ATOM 820 C CA . GLY A 1 107 ? 14.625 12.426 -5.149 1.00 66.81 107 GLY A CA 1
ATOM 821 C C . GLY A 1 107 ? 14.881 11.081 -5.829 1.00 66.81 107 GLY A C 1
ATOM 822 O O . GLY A 1 107 ? 15.545 11.054 -6.867 1.00 66.81 107 GLY A O 1
ATOM 823 N N . HIS A 1 108 ? 14.369 9.975 -5.280 1.00 74.81 108 HIS A N 1
ATOM 824 C CA . HIS A 1 108 ? 14.433 8.675 -5.946 1.00 74.81 108 HIS A CA 1
ATOM 825 C C . HIS A 1 108 ? 13.368 8.587 -7.038 1.00 74.81 108 HIS A C 1
ATOM 827 O O . HIS A 1 108 ? 12.178 8.781 -6.787 1.00 74.81 108 HIS A O 1
ATOM 833 N N . ASP A 1 109 ? 13.801 8.253 -8.251 1.00 77.06 109 ASP A N 1
ATOM 834 C CA . ASP A 1 109 ? 12.926 8.020 -9.403 1.00 77.06 109 ASP A CA 1
ATOM 835 C C . ASP A 1 109 ? 12.389 6.581 -9.380 1.00 77.06 109 ASP A C 1
ATOM 837 O O . ASP A 1 109 ? 12.830 5.716 -10.134 1.00 77.06 109 ASP A O 1
ATOM 841 N N . MET A 1 110 ? 11.473 6.300 -8.449 1.00 84.25 110 MET A N 1
ATOM 842 C CA . MET A 1 110 ? 10.829 4.991 -8.334 1.00 84.25 110 MET A CA 1
ATOM 843 C C . MET A 1 110 ? 9.374 5.093 -7.878 1.00 84.25 110 MET A C 1
ATOM 845 O O . MET A 1 110 ? 8.930 6.102 -7.328 1.00 84.25 110 MET A O 1
ATOM 849 N N . ARG A 1 111 ? 8.615 4.011 -8.073 1.00 89.12 111 ARG A N 1
ATOM 850 C CA . ARG A 1 111 ? 7.194 3.969 -7.703 1.00 89.12 111 ARG A CA 1
ATOM 851 C C . ARG A 1 111 ? 7.029 3.711 -6.217 1.00 89.12 111 ARG A C 1
ATOM 853 O O . ARG A 1 111 ? 7.552 2.728 -5.699 1.00 89.12 111 ARG A O 1
ATOM 860 N N . THR A 1 112 ? 6.236 4.533 -5.548 1.00 91.31 112 THR A N 1
ATOM 861 C CA . THR A 1 112 ? 5.934 4.363 -4.126 1.00 91.31 112 THR A CA 1
ATOM 862 C C . THR A 1 112 ? 4.460 4.045 -3.911 1.00 91.31 112 THR A C 1
ATOM 864 O O . THR A 1 112 ? 3.576 4.548 -4.608 1.00 91.31 112 THR A O 1
ATOM 867 N N . ALA A 1 113 ? 4.193 3.193 -2.930 1.00 93.88 113 ALA A N 1
ATOM 868 C CA . ALA A 1 113 ? 2.869 2.974 -2.368 1.00 93.88 113 ALA A CA 1
ATOM 869 C C . ALA A 1 113 ? 2.979 2.825 -0.853 1.00 93.88 113 ALA A C 1
ATOM 871 O O . ALA A 1 113 ? 4.022 2.419 -0.343 1.00 93.88 113 ALA A O 1
ATOM 872 N N . LEU A 1 114 ? 1.882 3.101 -0.159 1.00 94.62 114 LEU A N 1
ATOM 873 C CA . LEU A 1 114 ? 1.742 2.871 1.270 1.00 94.62 114 LEU A CA 1
ATOM 874 C C . LEU A 1 114 ? 0.541 1.960 1.511 1.00 94.62 114 LEU A C 1
ATOM 876 O O . LEU A 1 114 ? -0.554 2.187 0.985 1.00 94.62 114 LEU A O 1
ATOM 880 N N . VAL A 1 115 ? 0.758 0.924 2.312 1.00 96.69 115 VAL A N 1
ATOM 881 C CA . VAL A 1 115 ? -0.307 0.084 2.853 1.00 96.69 115 VAL A CA 1
ATOM 882 C C . VAL A 1 115 ? -0.252 0.118 4.367 1.00 96.69 115 VAL A C 1
ATOM 884 O O . VAL A 1 115 ? 0.829 0.092 4.952 1.00 96.69 115 VAL A O 1
ATOM 887 N N . THR A 1 116 ? -1.415 0.164 5.006 1.00 95.94 116 THR A N 1
ATOM 888 C CA . THR A 1 116 ? -1.489 0.241 6.461 1.00 95.94 116 THR A CA 1
ATOM 889 C C . THR A 1 116 ? -2.435 -0.783 7.060 1.00 95.94 116 THR A C 1
ATOM 891 O O . THR A 1 116 ? -3.388 -1.238 6.420 1.00 95.94 116 THR A O 1
ATOM 894 N N . PHE A 1 117 ? -2.163 -1.174 8.302 1.00 95.69 117 PHE A N 1
ATOM 895 C CA . PHE A 1 117 ? -3.087 -1.953 9.122 1.00 95.69 117 PHE A CA 1
ATOM 896 C C . PHE A 1 117 ? -3.742 -1.039 10.157 1.00 95.69 117 PHE A C 1
ATOM 898 O O . PHE A 1 117 ? -3.076 -0.199 10.759 1.00 95.69 117 PHE A O 1
ATOM 905 N N . GLY A 1 118 ? -5.054 -1.189 10.350 1.00 93.50 118 GLY A N 1
ATOM 906 C CA . GLY A 1 118 ? -5.800 -0.355 11.288 1.00 93.50 118 GLY A CA 1
ATOM 907 C C . GLY A 1 118 ? -5.304 -0.516 12.723 1.00 93.50 118 GLY A C 1
ATOM 908 O O . GLY A 1 118 ? -5.191 -1.647 13.210 1.00 93.50 118 GLY A O 1
ATOM 909 N N . VAL A 1 119 ? -5.032 0.606 13.391 1.00 93.00 119 VAL A N 1
ATOM 910 C CA . VAL A 1 119 ? -4.713 0.644 14.824 1.00 93.00 119 VAL A CA 1
ATOM 911 C C . VAL A 1 119 ? -5.593 1.642 15.569 1.00 93.00 119 VAL A C 1
ATOM 913 O O . VAL A 1 119 ? -5.960 2.685 15.028 1.00 93.00 119 VAL A O 1
ATOM 916 N N . ASP A 1 120 ? -5.894 1.331 16.822 1.00 91.56 120 ASP A N 1
ATOM 917 C CA . ASP A 1 120 ? -6.458 2.256 17.803 1.00 91.56 120 ASP A CA 1
ATOM 918 C C . ASP A 1 120 ? -5.354 2.737 18.757 1.00 91.56 120 ASP A C 1
ATOM 920 O O . ASP A 1 120 ? -4.459 1.966 19.115 1.00 91.56 120 ASP A O 1
ATOM 924 N N . ALA A 1 121 ? -5.443 4.003 19.176 1.00 88.06 121 ALA A N 1
ATOM 925 C CA . ALA A 1 121 ? -4.554 4.648 20.148 1.00 88.06 121 ALA A CA 1
ATOM 926 C C . ALA A 1 121 ? -3.035 4.582 19.835 1.00 88.06 121 ALA A C 1
ATOM 928 O O . ALA A 1 121 ? -2.238 4.304 20.739 1.00 88.06 121 ALA A O 1
ATOM 929 N N . SER A 1 122 ? -2.639 4.883 18.585 1.00 88.19 122 SER A N 1
ATOM 930 C CA . SER A 1 122 ? -1.223 5.028 18.167 1.00 88.19 122 SER A CA 1
ATOM 931 C C . SER A 1 122 ? -0.423 5.919 19.126 1.00 88.19 122 SER A C 1
ATOM 933 O O . SER A 1 122 ? -0.951 6.908 19.643 1.00 88.19 122 SER A O 1
ATOM 935 N N . HIS A 1 123 ? 0.843 5.566 19.376 1.00 89.19 123 HIS A N 1
ATOM 936 C CA . HIS A 1 123 ? 1.746 6.198 20.364 1.00 89.19 123 HIS A CA 1
ATOM 937 C C . HIS A 1 123 ? 1.269 6.123 21.830 1.00 89.19 123 HIS A C 1
ATOM 939 O O . HIS A 1 123 ? 1.830 6.777 22.714 1.00 89.19 123 HIS A O 1
ATOM 945 N N . GLY A 1 124 ? 0.225 5.339 22.105 1.00 90.44 124 GLY A N 1
ATOM 946 C CA . GLY A 1 124 ? -0.336 5.116 23.431 1.00 90.44 124 GLY A CA 1
ATOM 947 C C . GLY A 1 124 ? -0.394 3.631 23.773 1.00 90.44 124 GLY A C 1
ATOM 948 O O . GLY A 1 124 ? 0.620 2.936 23.794 1.00 90.44 124 GLY A O 1
ATOM 949 N N . TRP A 1 125 ? -1.596 3.149 24.092 1.00 91.88 125 TRP A N 1
ATOM 950 C CA . TRP A 1 125 ? -1.854 1.723 24.280 1.00 91.88 125 TRP A CA 1
ATOM 951 C C . TRP A 1 125 ? -2.479 1.148 23.014 1.00 91.88 125 TRP A C 1
ATOM 953 O O . TRP A 1 125 ? -3.701 1.128 22.862 1.00 91.88 125 TRP A O 1
ATOM 963 N N . GLU A 1 126 ? -1.620 0.692 22.114 1.00 93.44 126 GLU A N 1
ATOM 964 C CA . GLU A 1 126 ? -2.028 0.309 20.770 1.00 93.44 126 GLU A CA 1
ATOM 965 C C . GLU A 1 126 ? -2.825 -0.992 20.741 1.00 93.44 126 GLU A C 1
ATOM 967 O O . GLU A 1 126 ? -2.529 -1.973 21.436 1.00 93.44 126 GLU A O 1
ATOM 972 N N . ARG A 1 127 ? -3.852 -1.005 19.892 1.00 94.00 127 ARG A N 1
ATOM 973 C CA . ARG A 1 127 ? -4.660 -2.189 19.608 1.00 94.00 127 ARG A CA 1
ATOM 974 C C . ARG A 1 127 ? -4.852 -2.325 18.110 1.00 94.00 127 ARG A C 1
ATOM 976 O O . ARG A 1 127 ? -5.032 -1.346 17.405 1.00 94.00 127 ARG A O 1
ATOM 983 N N . THR A 1 128 ? -4.839 -3.562 17.637 1.00 95.25 128 THR A N 1
ATOM 984 C CA . THR A 1 128 ? -5.142 -3.898 16.247 1.00 95.25 128 THR A CA 1
ATOM 985 C C . THR A 1 128 ? -5.876 -5.227 16.203 1.00 95.25 128 THR A C 1
ATOM 987 O O . THR A 1 128 ? -5.772 -6.040 17.131 1.00 95.25 128 THR A O 1
ATOM 990 N N . HIS A 1 129 ? -6.621 -5.467 15.130 1.00 96.75 129 HIS A N 1
ATOM 991 C CA . HIS A 1 129 ? -7.262 -6.752 14.912 1.00 96.75 129 HIS A CA 1
ATOM 992 C C . HIS A 1 129 ? -6.369 -7.657 14.055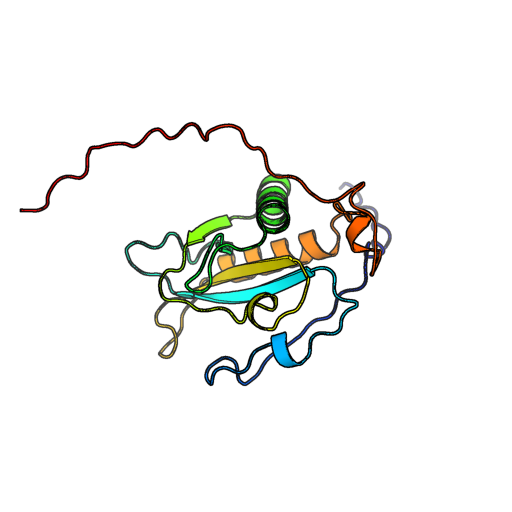 1.00 96.75 129 HIS A C 1
ATOM 994 O O . HIS A 1 129 ? -5.786 -7.241 13.052 1.00 96.75 129 HIS A O 1
ATOM 1000 N N . MET A 1 130 ? -6.318 -8.944 14.405 1.00 97.19 130 MET A N 1
ATOM 1001 C CA . MET A 1 130 ? -5.516 -9.941 13.682 1.00 97.19 130 MET A CA 1
ATOM 1002 C C . MET A 1 130 ? -5.884 -10.053 12.196 1.00 97.19 130 MET A C 1
ATOM 1004 O O . MET A 1 130 ? -5.034 -10.404 11.380 1.00 97.19 130 MET A O 1
ATOM 1008 N N . ASP A 1 131 ? -7.129 -9.737 11.837 1.00 97.38 131 ASP A N 1
ATOM 1009 C CA . ASP A 1 131 ? -7.588 -9.771 10.444 1.00 97.38 131 ASP A CA 1
ATOM 1010 C C . ASP A 1 131 ? -6.907 -8.711 9.564 1.00 97.38 131 ASP A C 1
ATOM 1012 O O . ASP A 1 131 ? -6.625 -9.006 8.401 1.00 97.38 131 ASP A O 1
ATOM 1016 N N . ALA A 1 132 ? -6.590 -7.515 10.083 1.00 96.44 132 ALA A N 1
ATOM 1017 C CA . ALA A 1 132 ? -5.823 -6.530 9.314 1.00 96.44 132 ALA A CA 1
ATOM 1018 C C . ALA A 1 132 ? -4.394 -7.015 9.069 1.00 96.44 132 ALA A C 1
ATOM 1020 O O . ALA A 1 132 ? -3.934 -6.986 7.930 1.00 96.44 132 ALA A O 1
ATOM 1021 N N . LEU A 1 133 ? -3.721 -7.538 10.100 1.00 97.31 133 LEU A N 1
ATOM 1022 C CA . LEU A 1 133 ? -2.372 -8.101 9.961 1.00 97.31 133 LEU A CA 1
ATOM 1023 C C . LEU A 1 133 ? -2.345 -9.286 8.989 1.00 97.31 133 LEU A C 1
ATOM 1025 O O . LEU A 1 133 ? -1.421 -9.420 8.188 1.00 97.31 133 LEU A O 1
ATOM 1029 N N . ARG A 1 134 ? -3.382 -10.128 9.020 1.00 98.12 134 ARG A N 1
ATOM 1030 C CA . ARG A 1 134 ? -3.546 -11.229 8.072 1.00 98.12 134 ARG A CA 1
ATOM 1031 C C . ARG A 1 134 ? -3.741 -10.720 6.645 1.00 98.12 134 ARG A C 1
ATOM 1033 O O . ARG A 1 134 ? -3.033 -11.181 5.757 1.00 98.12 134 ARG A O 1
ATOM 1040 N N . SER A 1 135 ? -4.650 -9.770 6.438 1.00 98.25 135 SER A N 1
ATOM 1041 C CA . SER A 1 135 ? -4.922 -9.190 5.114 1.00 98.25 135 SER A CA 1
ATOM 1042 C C . SER A 1 135 ? -3.678 -8.509 4.540 1.00 98.25 135 SER A C 1
ATOM 1044 O O . SER A 1 135 ? -3.368 -8.656 3.360 1.00 98.25 135 SER A O 1
ATOM 1046 N N . LEU A 1 136 ? -2.919 -7.815 5.392 1.00 98.06 136 LEU A N 1
ATOM 1047 C CA . LEU A 1 136 ? -1.638 -7.212 5.043 1.00 98.06 136 LEU A CA 1
ATOM 1048 C C . LEU A 1 136 ? -0.620 -8.276 4.610 1.00 98.06 136 LEU A C 1
ATOM 1050 O O . LEU A 1 136 ? -0.027 -8.157 3.540 1.00 98.06 136 LEU A O 1
ATOM 1054 N N . ALA A 1 137 ? -0.439 -9.337 5.400 1.00 97.94 137 ALA A N 1
ATOM 1055 C CA . ALA A 1 137 ? 0.483 -10.421 5.068 1.00 97.94 137 ALA A CA 1
ATOM 1056 C C . ALA A 1 137 ? 0.087 -11.153 3.772 1.00 97.94 137 ALA A C 1
ATOM 1058 O O . ALA A 1 137 ? 0.954 -11.469 2.953 1.00 97.94 137 ALA A O 1
ATOM 1059 N N . GLU A 1 138 ? -1.209 -11.399 3.562 1.00 98.38 138 GLU A N 1
ATOM 1060 C CA . GLU A 1 138 ? -1.750 -11.984 2.331 1.00 98.38 138 GLU A CA 1
ATOM 1061 C C . GLU A 1 138 ? -1.469 -11.072 1.124 1.00 98.38 138 GLU A C 1
ATOM 1063 O O . GLU A 1 138 ? -0.938 -11.553 0.120 1.00 98.38 138 GLU A O 1
ATOM 1068 N N . LEU A 1 139 ? -1.705 -9.758 1.240 1.00 98.44 139 LEU A N 1
ATOM 1069 C CA . LEU A 1 139 ? -1.422 -8.788 0.176 1.00 98.44 139 LEU A CA 1
ATOM 1070 C C . LEU A 1 139 ? 0.070 -8.736 -0.165 1.00 98.44 139 LEU A C 1
ATOM 1072 O O . LEU A 1 139 ? 0.427 -8.845 -1.336 1.00 98.44 139 LEU A O 1
ATOM 1076 N N . LEU A 1 140 ? 0.948 -8.596 0.832 1.00 97.25 140 LEU A N 1
ATOM 1077 C CA . LEU A 1 140 ? 2.394 -8.522 0.603 1.00 97.25 140 LEU A CA 1
ATOM 1078 C C . LEU A 1 140 ? 2.926 -9.812 -0.030 1.00 97.25 140 LEU A C 1
ATOM 1080 O O . LEU A 1 140 ? 3.745 -9.764 -0.947 1.00 97.25 140 LEU A O 1
ATOM 1084 N N . THR A 1 141 ? 2.412 -10.967 0.400 1.00 96.00 141 THR A N 1
ATOM 1085 C CA . THR A 1 141 ? 2.774 -12.266 -0.182 1.00 96.00 141 THR A CA 1
ATOM 1086 C C . THR A 1 141 ? 2.309 -12.373 -1.632 1.00 96.00 141 THR A C 1
ATOM 1088 O O . THR A 1 141 ? 3.084 -12.779 -2.499 1.00 96.00 141 THR A O 1
ATOM 1091 N N . ALA A 1 142 ? 1.061 -11.996 -1.917 1.00 95.88 142 ALA A N 1
ATOM 1092 C CA . ALA A 1 142 ? 0.502 -12.035 -3.263 1.00 95.88 142 ALA A CA 1
ATOM 1093 C C . ALA A 1 142 ? 1.211 -11.045 -4.201 1.00 95.88 142 ALA A C 1
ATOM 1095 O O . ALA A 1 142 ? 1.520 -11.390 -5.341 1.00 95.88 142 ALA A O 1
ATOM 1096 N N . TYR A 1 143 ? 1.552 -9.852 -3.707 1.00 95.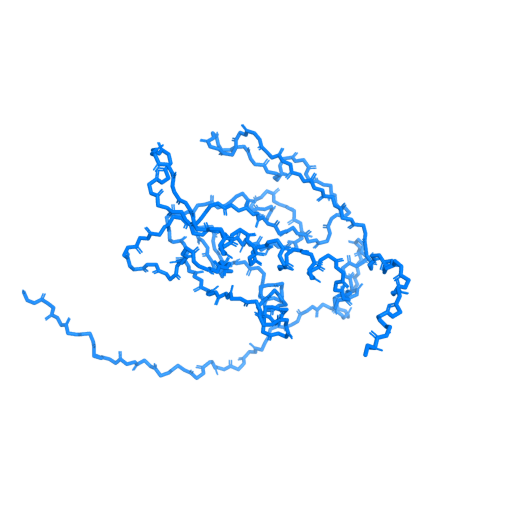44 143 TYR A N 1
ATOM 1097 C CA . TYR A 1 143 ? 2.356 -8.869 -4.429 1.00 95.44 143 TYR A CA 1
ATOM 1098 C C . TYR A 1 143 ? 3.753 -9.402 -4.756 1.00 95.44 143 TYR A C 1
ATOM 1100 O O . TYR A 1 143 ? 4.160 -9.343 -5.917 1.00 95.44 143 TYR A O 1
ATOM 1108 N N . ALA A 1 144 ? 4.441 -10.003 -3.783 1.00 93.00 144 ALA A N 1
ATOM 1109 C CA . ALA A 1 144 ? 5.776 -10.573 -3.959 1.00 93.00 144 ALA A CA 1
ATOM 1110 C C . ALA A 1 144 ? 5.847 -11.627 -5.080 1.00 93.00 144 ALA A C 1
ATOM 1112 O O . ALA A 1 144 ? 6.831 -11.702 -5.812 1.00 93.00 144 ALA A O 1
ATOM 1113 N N . VAL A 1 145 ? 4.796 -12.438 -5.241 1.00 92.25 145 VAL A N 1
ATOM 1114 C CA . VAL A 1 145 ? 4.724 -13.484 -6.281 1.00 92.25 145 VAL A CA 1
ATOM 1115 C C . VAL A 1 145 ? 3.944 -13.059 -7.527 1.00 92.25 145 VAL A C 1
ATOM 1117 O O . VAL A 1 145 ? 3.693 -13.892 -8.406 1.00 92.25 145 VAL A O 1
ATOM 1120 N N . SER A 1 146 ? 3.525 -11.793 -7.599 1.00 91.94 146 SER A N 1
ATOM 1121 C CA . SER A 1 146 ? 2.776 -11.263 -8.736 1.00 91.94 146 SER A CA 1
ATOM 1122 C C . SER A 1 146 ? 3.682 -11.075 -9.961 1.00 91.94 146 SER A C 1
ATOM 1124 O O . SER A 1 146 ? 4.885 -10.845 -9.818 1.00 91.94 146 SER A O 1
ATOM 1126 N N . PRO A 1 147 ? 3.133 -11.147 -11.185 1.00 89.19 147 PRO A N 1
ATOM 1127 C CA . PRO A 1 147 ? 3.888 -10.816 -12.387 1.00 89.19 147 PRO A CA 1
ATOM 1128 C C . PRO A 1 147 ? 4.411 -9.371 -12.373 1.00 89.19 147 PRO A C 1
ATOM 1130 O O . PRO A 1 147 ? 3.776 -8.459 -11.823 1.00 89.19 147 PRO A O 1
ATOM 1133 N N . LEU A 1 148 ? 5.547 -9.150 -13.035 1.00 87.12 148 LEU A N 1
ATOM 1134 C CA . LEU A 1 148 ? 5.999 -7.805 -13.380 1.00 87.12 148 LEU A CA 1
ATOM 1135 C C . LEU A 1 148 ? 5.081 -7.259 -14.483 1.00 87.12 148 LEU A C 1
ATOM 1137 O O . LEU A 1 148 ? 4.983 -7.853 -15.549 1.00 87.12 148 LEU A O 1
ATOM 1141 N N . GLU A 1 149 ? 4.374 -6.161 -14.210 1.00 87.62 149 GLU A N 1
ATOM 1142 C CA . GLU A 1 149 ? 3.410 -5.577 -15.162 1.00 87.62 149 GLU A CA 1
ATOM 1143 C C . GLU A 1 149 ? 3.997 -4.417 -15.963 1.00 87.62 149 GLU A C 1
ATOM 1145 O O . GLU A 1 149 ? 3.564 -4.147 -17.080 1.00 87.62 149 GLU A O 1
ATOM 1150 N N . ILE A 1 150 ? 4.979 -3.725 -15.388 1.00 88.31 150 ILE A N 1
ATOM 1151 C CA . ILE A 1 150 ? 5.644 -2.584 -16.005 1.00 88.31 150 ILE A CA 1
ATOM 1152 C C . ILE A 1 150 ? 7.071 -3.022 -16.314 1.00 88.31 150 ILE A C 1
ATOM 1154 O O . ILE A 1 150 ? 8.003 -2.769 -15.561 1.00 88.31 150 ILE A O 1
ATOM 1158 N N . GLU A 1 151 ? 7.234 -3.738 -17.426 1.00 86.50 151 GLU A N 1
ATOM 1159 C CA . GLU A 1 151 ? 8.523 -4.323 -17.825 1.00 86.50 151 GLU A CA 1
ATOM 1160 C C . GLU A 1 151 ? 9.616 -3.268 -18.044 1.00 86.50 151 GLU A C 1
ATOM 1162 O O . GLU A 1 151 ? 10.797 -3.558 -17.860 1.00 86.50 151 GLU A O 1
ATOM 1167 N N . ARG A 1 152 ? 9.233 -2.025 -18.383 1.00 85.44 152 ARG A N 1
ATOM 1168 C CA . ARG A 1 152 ? 10.166 -0.894 -18.504 1.00 85.44 152 ARG A CA 1
ATOM 1169 C C . ARG A 1 152 ? 10.986 -0.700 -17.230 1.00 85.44 152 ARG A C 1
ATOM 1171 O O . ARG A 1 152 ? 12.171 -0.406 -17.345 1.00 85.44 152 ARG A O 1
ATOM 1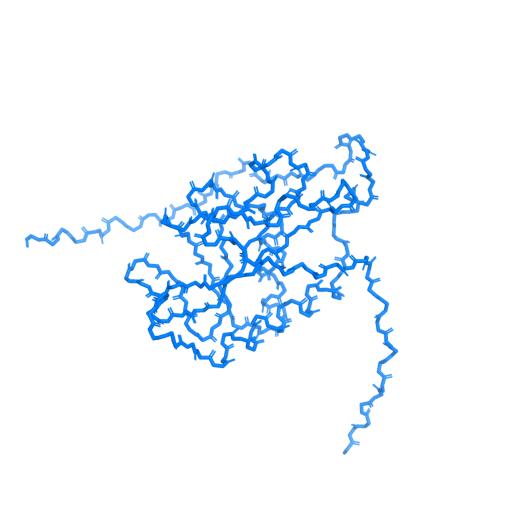178 N N . ASP A 1 153 ? 10.380 -0.905 -16.062 1.00 85.44 153 ASP A N 1
ATOM 1179 C CA . ASP A 1 153 ? 11.008 -0.658 -14.762 1.00 85.44 153 ASP A CA 1
ATOM 1180 C C . ASP A 1 153 ? 12.131 -1.674 -14.446 1.00 85.44 153 ASP A C 1
ATOM 1182 O O . ASP A 1 153 ? 12.863 -1.501 -13.478 1.00 85.44 153 ASP A O 1
ATOM 1186 N N . ALA A 1 154 ? 12.315 -2.716 -15.271 1.00 82.19 154 ALA A N 1
ATOM 1187 C CA . ALA A 1 154 ? 13.487 -3.594 -15.209 1.00 82.19 154 ALA A CA 1
ATOM 1188 C C . ALA A 1 154 ? 14.765 -2.944 -15.774 1.00 82.19 154 ALA A C 1
ATOM 1190 O O . ALA A 1 154 ? 15.862 -3.469 -15.582 1.00 82.19 154 ALA A O 1
ATOM 1191 N N . ASN A 1 155 ? 14.642 -1.826 -16.496 1.00 81.00 155 ASN A N 1
ATOM 1192 C CA . ASN A 1 155 ? 15.771 -1.105 -17.068 1.00 81.00 155 ASN A CA 1
ATOM 1193 C C . ASN A 1 155 ? 16.005 0.191 -16.291 1.00 81.00 155 ASN A C 1
ATOM 1195 O O . ASN A 1 155 ? 15.111 1.027 -16.199 1.00 81.00 155 ASN A O 1
ATOM 1199 N N . LEU A 1 156 ? 17.240 0.398 -15.828 1.00 75.06 156 LEU A N 1
ATOM 1200 C CA . LEU A 1 156 ? 17.655 1.631 -15.145 1.00 75.06 156 LEU A CA 1
ATOM 1201 C C . LEU A 1 156 ? 17.427 2.884 -16.014 1.00 75.06 156 LEU A C 1
ATOM 1203 O O . LEU A 1 156 ? 17.104 3.957 -15.522 1.00 75.06 156 LEU A O 1
ATOM 1207 N N . HIS A 1 157 ? 17.594 2.732 -17.329 1.00 76.56 157 HIS A N 1
ATOM 1208 C CA . HIS A 1 157 ? 17.347 3.773 -18.317 1.00 76.56 157 HIS A CA 1
ATOM 1209 C C . HIS A 1 157 ? 16.568 3.174 -19.486 1.00 76.56 157 HIS A C 1
ATOM 1211 O O . HIS A 1 157 ? 16.907 2.098 -19.979 1.00 76.56 157 HIS A O 1
ATOM 1217 N N . GLY A 1 158 ? 15.552 3.889 -19.959 1.00 73.06 158 GLY A N 1
ATOM 1218 C CA . GLY A 1 158 ? 14.736 3.479 -21.095 1.00 73.06 158 GLY A CA 1
ATOM 1219 C C . GLY A 1 158 ? 14.198 4.686 -21.846 1.00 73.06 158 GLY A C 1
ATOM 1220 O O . GLY A 1 158 ? 14.160 5.799 -21.314 1.00 73.06 158 GLY A O 1
ATOM 1221 N N . ASP A 1 159 ? 13.776 4.467 -23.085 1.00 78.31 159 ASP A N 1
ATOM 1222 C CA . ASP A 1 159 ? 13.098 5.492 -23.867 1.00 78.31 159 ASP A CA 1
ATOM 1223 C C . ASP A 1 159 ? 11.661 5.730 -23.350 1.00 78.31 159 ASP A C 1
ATOM 1225 O O . ASP A 1 159 ? 11.210 5.178 -22.337 1.00 78.31 159 ASP A O 1
ATOM 1229 N N . LEU A 1 160 ? 10.939 6.635 -24.015 1.00 81.12 160 LEU A N 1
ATOM 1230 C CA . LEU A 1 160 ? 9.533 6.910 -23.701 1.00 81.12 160 LEU A CA 1
ATOM 1231 C C . LEU A 1 160 ? 8.602 5.771 -24.146 1.00 81.12 160 LEU A C 1
ATOM 1233 O O . LEU A 1 160 ? 7.433 5.745 -23.745 1.00 81.12 160 LEU A O 1
ATOM 1237 N N . ALA A 1 161 ? 9.079 4.851 -24.990 1.00 78.19 161 ALA A N 1
ATOM 1238 C CA . ALA A 1 161 ? 8.299 3.701 -25.406 1.00 78.19 161 ALA A CA 1
ATOM 1239 C C . ALA A 1 161 ? 8.170 2.741 -24.211 1.00 78.19 161 ALA A C 1
ATOM 1241 O O . ALA A 1 161 ? 9.147 2.314 -23.611 1.00 78.19 161 ALA A O 1
ATOM 1242 N N . GLY A 1 162 ? 6.934 2.449 -23.800 1.00 77.56 162 GLY A N 1
ATOM 1243 C CA . GLY A 1 162 ? 6.669 1.647 -22.600 1.00 77.56 162 GLY A CA 1
ATOM 1244 C C . GLY A 1 162 ? 6.589 2.441 -21.291 1.00 77.56 162 GLY A C 1
ATOM 1245 O O . GLY A 1 162 ? 6.375 1.836 -20.243 1.00 77.56 162 GLY A O 1
ATOM 1246 N N . PHE A 1 163 ? 6.700 3.778 -21.319 1.00 83.94 163 PHE A N 1
ATOM 1247 C CA . PHE A 1 163 ? 6.346 4.593 -20.152 1.00 83.94 163 PHE A CA 1
ATOM 1248 C C . PHE A 1 163 ? 4.839 4.510 -19.882 1.00 83.94 163 PHE A C 1
ATOM 1250 O O . PHE A 1 163 ? 4.015 4.585 -20.801 1.00 83.94 163 PHE A O 1
ATOM 1257 N N . THR A 1 164 ? 4.473 4.368 -18.611 1.00 87.06 164 THR A N 1
ATOM 1258 C CA . THR A 1 164 ? 3.080 4.243 -18.185 1.00 87.06 164 THR A CA 1
ATOM 1259 C C . THR A 1 164 ? 2.285 5.516 -18.463 1.00 87.06 164 THR A C 1
ATOM 1261 O O . THR A 1 164 ? 2.790 6.625 -18.306 1.00 87.06 164 THR A O 1
ATOM 1264 N N . ARG A 1 165 ? 1.017 5.375 -18.860 1.00 87.88 165 ARG A N 1
ATOM 1265 C CA . ARG A 1 165 ? 0.114 6.508 -19.102 1.00 87.88 165 ARG A CA 1
ATOM 1266 C C . ARG A 1 165 ? -1.139 6.380 -18.260 1.00 87.88 165 ARG A C 1
ATOM 1268 O O . ARG A 1 165 ? -1.709 5.296 -18.153 1.00 87.88 165 ARG A O 1
ATOM 1275 N N . GLN A 1 166 ? -1.593 7.511 -17.741 1.00 85.44 166 GLN A N 1
ATOM 1276 C CA . GLN A 1 166 ? -2.886 7.611 -17.085 1.00 85.44 166 GLN A CA 1
ATOM 1277 C C . GLN A 1 166 ? -3.968 7.992 -18.106 1.00 85.44 166 GLN A C 1
ATOM 1279 O O . GLN A 1 166 ? -3.684 8.724 -19.062 1.00 85.44 166 GLN A O 1
ATOM 1284 N N . PRO A 1 167 ? -5.210 7.508 -17.938 1.00 84.81 167 PRO A N 1
ATOM 1285 C CA . PRO A 1 167 ? -6.337 7.990 -18.722 1.00 84.81 167 PRO A CA 1
ATOM 1286 C C . PRO A 1 167 ? -6.529 9.497 -18.509 1.00 84.81 167 PRO A C 1
ATOM 1288 O O . PRO A 1 167 ? -6.563 9.958 -17.375 1.00 84.81 167 PRO A O 1
ATOM 1291 N N . LEU A 1 168 ? -6.689 10.246 -19.600 1.00 83.56 168 LEU A N 1
ATOM 1292 C CA . LEU A 1 168 ? -6.974 11.690 -19.572 1.00 83.56 168 LEU A CA 1
ATOM 1293 C C . LEU A 1 168 ? -8.474 12.004 -19.700 1.00 83.56 168 LEU A C 1
ATOM 1295 O O . LEU A 1 168 ? -8.855 13.165 -19.816 1.00 83.56 168 LEU A O 1
ATOM 1299 N N . ALA A 1 169 ? -9.323 10.975 -19.744 1.00 84.06 169 ALA A N 1
ATOM 1300 C CA . ALA A 1 169 ? -10.768 11.156 -19.790 1.00 84.06 169 ALA A CA 1
ATOM 1301 C C . ALA A 1 169 ? -11.274 11.719 -18.454 1.00 84.06 169 ALA A C 1
ATOM 1303 O O . ALA A 1 169 ? -10.787 11.319 -17.395 1.00 84.06 169 ALA A O 1
ATOM 1304 N N . GLU A 1 170 ? -12.264 12.613 -18.502 1.00 76.94 170 GLU A N 1
ATOM 1305 C CA . GLU A 1 170 ? -12.902 13.136 -17.292 1.00 76.94 170 GLU A CA 1
ATOM 1306 C C . GLU A 1 170 ? -13.492 11.996 -16.456 1.00 76.94 170 GLU A C 1
ATOM 1308 O O . GLU A 1 170 ? -14.186 11.108 -16.962 1.00 76.94 170 GLU A O 1
ATOM 1313 N N . ALA A 1 171 ? -13.208 12.023 -15.154 1.00 72.38 171 ALA A N 1
ATOM 1314 C CA . ALA A 1 171 ? -13.800 11.085 -14.221 1.00 72.38 171 ALA A CA 1
ATOM 1315 C C . ALA A 1 171 ? -15.290 11.408 -14.062 1.00 72.38 171 ALA A C 1
ATOM 1317 O O . ALA A 1 171 ? -15.655 12.533 -13.722 1.00 72.38 171 ALA A O 1
ATOM 1318 N N . ALA A 1 172 ? -16.154 10.412 -14.256 1.00 73.12 172 ALA A N 1
ATOM 1319 C CA . ALA A 1 172 ? -17.564 10.543 -13.918 1.00 73.12 172 ALA A CA 1
ATOM 1320 C C . ALA A 1 172 ? -17.701 10.669 -12.390 1.00 73.12 172 ALA A C 1
ATOM 1322 O O . ALA A 1 172 ? -17.620 9.675 -11.670 1.00 73.12 172 ALA A O 1
ATOM 1323 N N . GLN A 1 173 ? -17.863 11.895 -11.890 1.00 64.06 173 GLN A N 1
ATOM 1324 C CA . GLN A 1 173 ? -18.119 12.170 -10.478 1.00 64.06 173 GLN A CA 1
ATOM 1325 C C . GLN A 1 173 ? -19.607 12.455 -10.271 1.00 64.06 173 GLN A C 1
ATOM 1327 O O . GLN A 1 173 ? -20.118 13.494 -10.680 1.00 64.06 173 GLN A O 1
ATOM 1332 N N . THR A 1 174 ? -20.312 11.547 -9.601 1.00 61.34 174 THR A N 1
ATOM 1333 C CA . THR A 1 174 ? -21.592 11.862 -8.955 1.00 61.34 174 THR A CA 1
ATOM 1334 C C . THR A 1 174 ? -21.290 12.467 -7.592 1.00 61.34 174 THR A C 1
ATOM 1336 O O . THR A 1 174 ? -21.019 11.742 -6.638 1.00 61.34 174 THR A O 1
ATOM 1339 N N . ILE A 1 175 ? -21.283 13.797 -7.516 1.00 60.72 175 ILE A N 1
ATOM 1340 C CA . ILE A 1 175 ? -21.222 14.517 -6.243 1.00 60.72 175 ILE A CA 1
ATOM 1341 C C . ILE A 1 175 ? -22.632 14.482 -5.650 1.00 60.72 175 ILE A C 1
ATOM 1343 O O . ILE A 1 175 ? -23.542 15.108 -6.194 1.00 60.72 175 ILE A O 1
ATOM 1347 N N . ASP A 1 176 ? -22.824 13.738 -4.561 1.00 59.00 176 ASP A N 1
ATOM 1348 C CA . ASP A 1 176 ? -24.036 13.867 -3.755 1.00 59.00 176 ASP A CA 1
ATOM 1349 C C . ASP A 1 176 ? -23.950 15.185 -2.976 1.00 59.00 176 ASP A C 1
ATOM 1351 O O . ASP A 1 176 ? -23.115 15.355 -2.089 1.00 59.00 176 ASP A O 1
ATOM 1355 N N . THR A 1 177 ? -24.754 16.171 -3.369 1.00 52.84 177 THR A N 1
ATOM 1356 C CA . THR A 1 177 ? -24.739 17.521 -2.787 1.00 52.84 177 THR A CA 1
ATOM 1357 C C . THR A 1 177 ? -25.459 17.613 -1.438 1.00 52.84 177 THR A C 1
ATOM 1359 O O . THR A 1 177 ? -25.620 18.715 -0.915 1.00 52.84 177 THR A O 1
ATOM 1362 N N . GLN A 1 178 ? -25.915 16.498 -0.859 1.00 48.06 178 GLN A N 1
ATOM 1363 C CA . GLN A 1 178 ? -26.562 16.489 0.454 1.00 48.06 178 GLN A CA 1
ATOM 1364 C C . GLN A 1 178 ? -25.534 16.479 1.595 1.00 48.06 178 GLN A C 1
ATOM 1366 O O . GLN A 1 178 ? -25.424 15.525 2.357 1.00 48.06 178 GLN A O 1
ATOM 1371 N N . THR A 1 179 ? -24.778 17.566 1.754 1.00 51.19 179 THR A N 1
ATOM 1372 C CA . THR A 1 179 ? -24.198 17.870 3.068 1.00 51.19 179 THR A CA 1
ATOM 1373 C C . THR A 1 179 ? -25.292 18.545 3.891 1.00 51.19 179 THR A C 1
ATOM 1375 O O . THR A 1 179 ? -25.574 19.728 3.688 1.00 51.19 179 THR A O 1
ATOM 1378 N N . GLU A 1 180 ? -25.944 17.806 4.793 1.00 48.69 180 GLU A N 1
ATOM 1379 C CA . GLU A 1 180 ? -26.737 18.438 5.848 1.00 48.69 180 GLU A CA 1
ATOM 1380 C C . GLU A 1 180 ? -25.811 19.390 6.615 1.00 48.69 180 GLU A C 1
ATOM 1382 O O . GLU A 1 180 ? -24.800 18.982 7.191 1.00 48.69 180 GLU A O 1
ATOM 1387 N N . ARG A 1 181 ? -26.120 20.690 6.563 1.00 42.78 181 ARG A N 1
ATOM 1388 C CA . ARG A 1 181 ? -25.540 21.652 7.495 1.00 42.78 181 ARG A CA 1
ATOM 1389 C C . ARG A 1 181 ? -26.019 21.235 8.878 1.00 42.78 181 ARG A C 1
ATOM 1391 O O . ARG A 1 181 ? -27.215 21.249 9.142 1.00 42.78 181 ARG A O 1
ATOM 1398 N N . ILE A 1 182 ? -25.085 20.809 9.716 1.00 50.44 182 ILE A N 1
ATOM 1399 C CA . ILE A 1 182 ? -25.337 20.679 11.144 1.00 50.44 182 ILE A CA 1
ATOM 1400 C C . ILE A 1 182 ? -25.311 22.112 11.677 1.00 50.44 182 ILE A C 1
ATOM 1402 O O . ILE A 1 182 ? -24.247 22.733 11.715 1.00 50.44 182 ILE A O 1
ATOM 1406 N N . ASP A 1 183 ? -26.502 22.638 11.950 1.00 51.38 183 ASP A N 1
ATOM 1407 C CA . ASP A 1 183 ? -26.736 23.936 12.590 1.00 51.38 183 ASP A CA 1
ATOM 1408 C C . ASP A 1 183 ? -26.261 23.940 14.054 1.00 51.38 183 ASP A C 1
ATOM 1410 O O . ASP A 1 183 ? -26.435 22.905 14.745 1.00 51.38 183 ASP A O 1
#

Organism: NCBI:txid1744844

pLDDT: mean 83.23, std 14.99, range [35.0, 98.44]

InterPro domains:
  IPR008007 Peptidase M42 [PF05343] (12-139)
  IPR051464 Peptidase M42 aminopeptidase [PTHR32481] (11-147)

Sequence (183 aa):
MRHRRSSPLRRLAIDIHWLFTIAEEVGVGAASILTPDVSSMVAVDNGTSAPGQNSAEFGVTITVADQTGPFDDHLTKKLARICRDEDIRYQKDVFRDCRSDSAVEAGHDMRTALVTFGVDASHGWERTHMDALRSLAELLTAYAVSPLEIERDANLHGDLAGFTRQPLAEAAQTIDTQTERID

Radius of gyration: 18.43 Å; chains: 1; bounding box: 46×61×50 Å

Secondary structure (DSSP, 8-state):
---------PPPSS-------SBGGGTB-GGGG--TT--EEEEEEEEE--TT----TTSEEEEEEETTEEPPHHHHHHHHHHHHHTT--EEEEE-SS-----TTTTT--SEEEEEEEEEBSTTSS-B--HHHHHHHHHHHHHHHTSPPS-GGGGSSS--STT------SPP------------

Foldseek 3Di:
DDDPDPDPDQDFQDDDDDDDDDCVVVVDDDLVPDDLLDAEDEAEEADEDDPPWPADQQFKEWEQEECVGGFDPVVSVVLVVLCVVVVGDYDYTYHHPDDDPDNVVVVHPHGYIYMHHYWYPPVHPIDGDVNHVVSVVSSVVSVRRDHDPQVVSNDSDDDCVSDDDDDPDDDPDDDPPPPPPPD